Protein AF-A0A151TFJ9-F1 (afdb_monomer_lite)

Radius of gyration: 20.65 Å; chains: 1; bounding box: 41×32×60 Å

Sequence (62 aa):
EEGQQKVSWVSWEKICRPRNCGGLGIKDISTFNEALLSKWRWTLSQQKEDLWWRVLDSKYNG

Secondary structure (DSSP, 8-state):
--------PPPHHHHHS-GGGTS-----HHHHHHHHHHHHHHHHHH-TTSHHHHHHHHHHT-

Foldseek 3Di:
DDDPPDPPDDDPVQQCDDVVSNHVVDHDPVVVVVVVVVVVVVVLVVPCPDPVNVVVCVVPVD

Organism: Cajanus cajan (NCBI:txid3821)

Structure (mmCIF, N/CA/C/O backbone):
data_AF-A0A151TFJ9-F1
#
_entry.id   AF-A0A151TFJ9-F1
#
loop_
_atom_site.group_PDB
_atom_site.id
_atom_site.type_symbol
_atom_site.label_atom_id
_atom_site.label_alt_id
_atom_site.label_comp_id
_atom_site.label_asym_id
_atom_site.label_entity_id
_atom_site.label_seq_id
_atom_site.pdbx_PDB_ins_code
_atom_site.Cartn_x
_atom_site.Cartn_y
_atom_site.Cartn_z
_atom_site.occupancy
_atom_site.B_iso_or_equiv
_atom_site.auth_seq_id
_atom_site.auth_comp_id
_atom_site.auth_asym_id
_atom_site.auth_atom_id
_atom_site.pdbx_PDB_model_num
ATOM 1 N N . GLU A 1 1 ? 4.593 23.958 35.398 1.00 43.91 1 GLU A N 1
ATOM 2 C CA . GLU A 1 1 ? 4.997 23.074 34.289 1.00 43.91 1 GLU A CA 1
ATOM 3 C C . GLU A 1 1 ? 3.773 22.847 33.422 1.00 43.91 1 GLU A C 1
ATOM 5 O O . GLU A 1 1 ? 2.792 22.276 33.883 1.00 43.91 1 GLU A O 1
ATOM 10 N N . GLU A 1 2 ? 3.763 23.463 32.244 1.00 48.03 2 GLU A N 1
ATOM 11 C CA . GLU A 1 2 ? 2.623 23.453 31.328 1.00 48.03 2 GLU A CA 1
ATOM 12 C C . GLU A 1 2 ? 2.412 22.038 30.782 1.00 48.03 2 GLU A C 1
ATOM 14 O O . GLU A 1 2 ? 3.328 21.417 30.240 1.00 48.03 2 GLU A O 1
ATOM 19 N N . GLY A 1 3 ? 1.202 21.509 30.977 1.00 59.09 3 GLY A N 1
ATOM 20 C CA . GLY A 1 3 ? 0.824 20.163 30.572 1.00 59.09 3 GLY A CA 1
ATOM 21 C C . GLY A 1 3 ? 0.913 19.992 29.060 1.00 59.09 3 GLY A C 1
ATOM 22 O O . GLY A 1 3 ? -0.006 20.357 28.331 1.00 59.09 3 GLY A O 1
ATOM 23 N N . GLN A 1 4 ? 2.005 19.395 28.591 1.00 62.94 4 GLN A N 1
ATOM 24 C CA . GLN A 1 4 ? 2.122 18.910 27.222 1.00 62.94 4 GLN A CA 1
ATOM 25 C C . GLN A 1 4 ? 1.071 17.812 27.008 1.00 62.94 4 GLN A C 1
ATOM 27 O O . GLN A 1 4 ? 1.277 16.653 27.376 1.00 62.94 4 GLN A O 1
ATOM 32 N N . GLN A 1 5 ? -0.078 18.166 26.428 1.00 67.00 5 GLN A N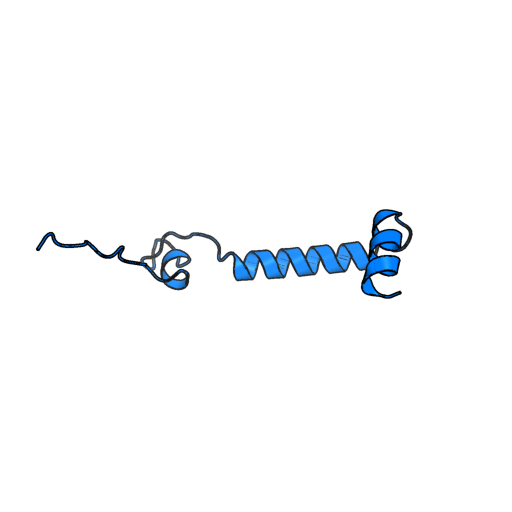 1
ATOM 33 C CA . GLN A 1 5 ? -1.046 17.182 25.953 1.00 67.00 5 GLN A CA 1
ATOM 34 C C . GLN A 1 5 ? -0.389 16.362 24.839 1.00 67.00 5 GLN A C 1
ATOM 36 O O . GLN A 1 5 ? -0.283 16.796 23.692 1.00 67.00 5 GLN A O 1
ATOM 41 N N . LYS A 1 6 ? 0.082 15.161 25.185 1.00 71.50 6 LYS A N 1
ATOM 42 C CA . LYS A 1 6 ? 0.503 14.167 24.198 1.00 71.50 6 LYS A CA 1
ATOM 43 C C . LYS A 1 6 ? -0.677 13.872 23.280 1.00 71.50 6 LYS A C 1
ATOM 45 O O . LYS A 1 6 ? -1.763 13.534 23.748 1.00 71.50 6 LYS A O 1
ATOM 50 N N . VAL A 1 7 ? -0.43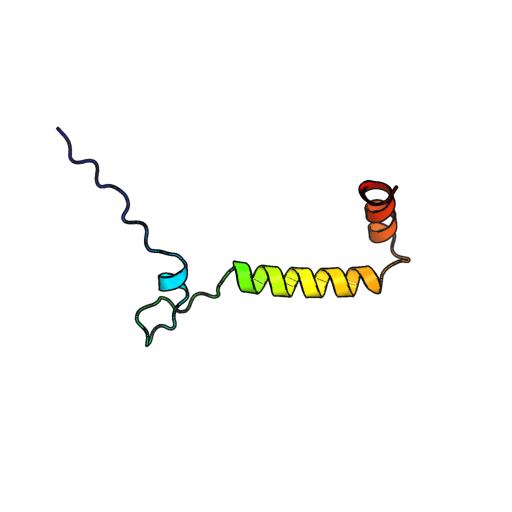7 13.963 21.976 1.00 80.00 7 VAL A N 1
ATOM 51 C CA . VAL A 1 7 ? -1.398 13.520 20.966 1.00 80.00 7 VAL A CA 1
ATOM 52 C C . VAL A 1 7 ? -1.740 12.055 21.242 1.00 80.00 7 VAL A C 1
ATOM 54 O O . VAL A 1 7 ? -0.864 11.189 21.256 1.00 80.00 7 VAL A O 1
ATOM 57 N N . SER A 1 8 ? -3.021 11.795 21.497 1.00 73.19 8 SER A N 1
ATOM 58 C CA . SER A 1 8 ? -3.565 10.447 21.636 1.00 73.19 8 SER A CA 1
ATOM 59 C C . SER A 1 8 ? -3.617 9.799 20.254 1.00 73.19 8 SER A C 1
ATOM 61 O O . SER A 1 8 ? -4.552 10.017 19.482 1.00 73.19 8 SER A O 1
ATOM 63 N N . TRP A 1 9 ? -2.579 9.040 19.909 1.00 82.19 9 TRP A N 1
ATOM 64 C CA . TRP A 1 9 ? -2.559 8.270 18.672 1.00 82.19 9 TRP A CA 1
ATOM 65 C C . TRP A 1 9 ? -3.493 7.067 18.797 1.00 82.19 9 TRP A C 1
ATOM 67 O O . TRP A 1 9 ? -3.322 6.207 19.663 1.00 82.19 9 TRP A O 1
ATOM 77 N N . VAL A 1 10 ? -4.479 6.993 17.908 1.00 85.06 10 VAL A N 1
ATOM 78 C CA . VAL A 1 10 ? -5.338 5.816 17.762 1.00 85.06 10 VAL A CA 1
ATOM 79 C C . VAL A 1 10 ? -4.690 4.871 16.754 1.00 85.06 10 VAL A C 1
ATOM 81 O O . VAL A 1 10 ? -4.178 5.314 15.727 1.00 85.06 10 VAL A O 1
ATOM 84 N N . SER A 1 11 ? -4.701 3.565 17.037 1.00 87.50 11 SER A N 1
ATOM 85 C CA . SER A 1 11 ? -4.130 2.586 16.110 1.00 87.50 11 SER A CA 1
ATOM 86 C C . SER A 1 11 ? -4.881 2.583 14.776 1.00 87.50 11 SER A C 1
ATOM 88 O O . SER A 1 11 ? -6.113 2.640 14.734 1.00 87.50 11 SER A O 1
ATOM 90 N N . TRP A 1 12 ? -4.132 2.471 13.679 1.00 89.00 12 TRP A N 1
ATOM 91 C CA . TRP A 1 12 ? -4.689 2.456 12.325 1.00 89.00 12 TRP A CA 1
ATOM 92 C C . TRP A 1 12 ? -5.697 1.319 12.116 1.00 89.00 12 TRP A C 1
ATOM 94 O O . TRP A 1 12 ? -6.744 1.507 11.500 1.00 89.00 12 TRP A O 1
ATOM 104 N N . GLU A 1 13 ? -5.440 0.166 12.734 1.00 88.12 13 GLU A N 1
ATOM 105 C CA . GLU A 1 13 ? -6.352 -0.978 12.720 1.00 88.12 13 GLU A CA 1
ATOM 106 C C . GLU A 1 13 ? -7.729 -0.630 13.311 1.00 88.12 13 GLU A C 1
ATOM 108 O O . GLU A 1 13 ? -8.755 -1.006 12.752 1.00 88.12 13 GLU A O 1
ATOM 113 N N . LYS A 1 14 ? -7.784 0.141 14.409 1.00 89.31 14 LYS A N 1
ATOM 114 C CA . LYS A 1 14 ? -9.057 0.584 15.005 1.00 89.31 14 LYS A CA 1
ATOM 115 C C . LYS A 1 14 ? -9.796 1.550 14.086 1.00 89.31 14 LYS A C 1
ATOM 117 O O . LYS A 1 14 ? -11.013 1.466 13.970 1.00 89.31 14 LYS A O 1
ATOM 122 N N . ILE A 1 15 ? -9.067 2.437 13.415 1.00 90.25 15 ILE A N 1
ATOM 123 C CA . ILE A 1 15 ? -9.623 3.406 12.464 1.00 90.25 15 ILE A CA 1
ATOM 124 C C . ILE A 1 15 ? -10.249 2.693 11.259 1.00 90.25 15 ILE A C 1
ATOM 126 O O . ILE A 1 15 ? -11.334 3.077 10.816 1.00 90.25 15 ILE A O 1
ATOM 130 N N . CYS A 1 16 ? -9.610 1.631 10.764 1.00 92.81 16 CYS A N 1
ATOM 131 C CA . CYS A 1 16 ? -10.081 0.903 9.587 1.00 92.81 16 CYS A CA 1
ATOM 132 C C . CYS A 1 16 ? -11.297 0.007 9.853 1.00 92.81 16 CYS A C 1
ATOM 134 O O . CYS A 1 16 ? -11.962 -0.433 8.914 1.00 92.81 16 CYS A O 1
ATOM 136 N N . ARG A 1 17 ? -11.629 -0.263 11.123 1.00 92.31 17 ARG A N 1
ATOM 137 C CA . ARG A 1 17 ? -12.816 -1.055 11.459 1.00 92.31 17 ARG A CA 1
ATOM 138 C C . ARG A 1 17 ? -14.089 -0.375 10.948 1.00 92.31 17 ARG A C 1
ATOM 140 O O . ARG A 1 17 ? -14.180 0.854 10.960 1.00 92.31 17 ARG A O 1
ATOM 147 N N . PRO A 1 18 ? -15.104 -1.155 10.551 1.00 90.88 18 PRO A N 1
ATOM 148 C CA . PRO A 1 18 ? -16.418 -0.631 10.215 1.00 90.88 18 PRO A CA 1
ATOM 149 C C . PRO A 1 18 ? -17.013 0.254 11.317 1.00 90.88 18 PRO A C 1
ATOM 151 O O . PRO A 1 18 ? -16.757 0.065 12.509 1.00 90.88 18 PRO A O 1
ATOM 154 N N . ARG A 1 19 ? -17.869 1.197 10.914 1.00 89.94 19 ARG A N 1
ATOM 155 C CA . ARG A 1 19 ? -18.496 2.167 11.825 1.00 89.94 19 ARG A CA 1
ATOM 156 C C . ARG A 1 19 ? -19.381 1.503 12.888 1.00 89.94 19 ARG A C 1
ATOM 158 O O . ARG A 1 19 ? -19.408 1.946 14.030 1.00 89.94 19 ARG A O 1
ATOM 165 N N . ASN A 1 20 ? -20.041 0.398 12.535 1.00 92.00 20 ASN A N 1
ATOM 166 C CA . ASN A 1 20 ? -20.818 -0.447 13.453 1.00 92.00 20 ASN A CA 1
ATOM 167 C C . ASN A 1 20 ? -19.948 -1.250 14.442 1.00 92.00 20 ASN A C 1
ATOM 169 O O . ASN A 1 20 ? -20.467 -1.747 15.435 1.00 92.00 20 ASN A O 1
ATOM 173 N N . CYS A 1 21 ? -18.641 -1.356 14.201 1.00 90.44 21 CYS A N 1
ATOM 174 C CA . CYS A 1 21 ? -17.672 -2.030 15.067 1.00 90.44 21 CYS A CA 1
ATOM 175 C C . CYS A 1 21 ? -16.768 -1.042 15.832 1.00 90.44 21 CYS A C 1
ATOM 177 O O . CYS A 1 21 ? -15.713 -1.437 16.329 1.00 90.44 21 CYS A O 1
ATOM 179 N N . GLY A 1 22 ? -17.149 0.241 15.905 1.00 86.94 22 GLY A N 1
ATOM 180 C CA . GLY A 1 22 ? -16.413 1.268 16.650 1.00 86.94 22 GLY A CA 1
ATOM 181 C C . GLY A 1 22 ? -15.187 1.851 15.937 1.00 86.94 22 GLY A C 1
ATOM 182 O O . GLY A 1 22 ? -14.370 2.495 16.591 1.00 86.94 22 GLY A O 1
ATOM 183 N N . GLY A 1 23 ? -15.042 1.632 14.625 1.00 90.69 23 GLY A N 1
ATOM 184 C CA . GLY A 1 23 ? -14.034 2.308 13.801 1.00 90.69 23 GLY A CA 1
ATOM 185 C C . GLY A 1 23 ? -14.611 3.430 12.937 1.00 90.69 23 GLY A C 1
ATOM 186 O O . GLY A 1 23 ? -15.780 3.798 13.053 1.00 90.69 23 GLY A O 1
ATOM 187 N N . LEU A 1 24 ? -13.785 3.989 12.052 1.00 90.62 24 LEU A N 1
ATOM 188 C CA . LEU A 1 24 ? -14.182 5.052 11.121 1.00 90.62 24 LEU A CA 1
ATOM 189 C C . LEU A 1 24 ? -14.600 4.514 9.743 1.00 90.62 24 LEU A C 1
ATOM 191 O O . LEU A 1 24 ? -15.106 5.274 8.921 1.00 90.62 24 LEU A O 1
ATOM 195 N N . GLY A 1 25 ? -14.426 3.214 9.488 1.00 89.44 25 GLY A N 1
ATOM 196 C CA . GLY A 1 25 ? -14.728 2.577 8.204 1.00 89.44 25 GLY A CA 1
ATOM 197 C C . GLY A 1 25 ? -13.790 3.008 7.076 1.00 89.44 25 GLY A C 1
ATOM 198 O O . GLY A 1 25 ? -14.149 2.898 5.904 1.00 89.44 25 GLY A O 1
ATOM 199 N N . ILE A 1 26 ? -12.612 3.532 7.417 1.00 90.56 26 ILE A N 1
ATOM 200 C CA . ILE A 1 26 ? -11.589 3.920 6.443 1.00 90.56 26 ILE A CA 1
ATOM 201 C C . ILE A 1 26 ? -10.956 2.651 5.866 1.00 90.56 26 ILE A C 1
ATOM 203 O O . ILE A 1 26 ? -10.770 1.661 6.568 1.00 90.56 26 ILE A O 1
ATOM 207 N N . LYS A 1 27 ? -10.636 2.658 4.569 1.00 89.06 27 LYS A N 1
ATOM 208 C CA . LYS A 1 27 ? -9.961 1.514 3.951 1.00 89.06 27 LYS A CA 1
ATOM 209 C C . LYS A 1 27 ? -8.536 1.390 4.474 1.00 89.06 27 LYS A C 1
ATOM 211 O O . LYS A 1 27 ? -7.801 2.374 4.532 1.00 89.06 27 LYS A O 1
ATOM 216 N N . ASP A 1 28 ? -8.143 0.159 4.767 1.00 91.44 28 ASP A N 1
ATOM 217 C CA . ASP A 1 28 ? -6.769 -0.155 5.118 1.00 91.44 28 ASP A CA 1
ATOM 218 C C . ASP A 1 28 ? -5.841 0.111 3.919 1.00 91.44 28 ASP A C 1
ATOM 220 O O . ASP A 1 28 ? -5.948 -0.515 2.860 1.00 91.44 28 ASP A O 1
ATOM 224 N N . ILE A 1 29 ? -4.956 1.098 4.082 1.00 91.38 29 ILE A N 1
ATOM 225 C CA . ILE A 1 29 ? -4.034 1.553 3.035 1.00 91.38 29 ILE A CA 1
ATOM 226 C C . ILE A 1 29 ? -3.041 0.454 2.662 1.00 91.38 29 ILE A C 1
ATOM 228 O O . ILE A 1 29 ? -2.705 0.328 1.489 1.00 91.38 29 ILE A O 1
ATOM 232 N N . SER A 1 30 ? -2.590 -0.354 3.623 1.00 91.38 30 SER A N 1
ATOM 233 C CA . SER A 1 30 ? -1.640 -1.440 3.368 1.00 91.38 30 SER A CA 1
ATOM 234 C C . SER A 1 30 ? -2.252 -2.469 2.418 1.00 91.38 30 SER A C 1
ATOM 236 O O . SER A 1 30 ? -1.662 -2.794 1.390 1.00 91.38 30 SER A O 1
ATOM 238 N N . THR A 1 31 ? -3.489 -2.874 2.699 1.00 91.56 31 THR A N 1
ATOM 239 C CA . THR A 1 31 ? -4.278 -3.794 1.871 1.00 91.56 31 THR A CA 1
ATOM 240 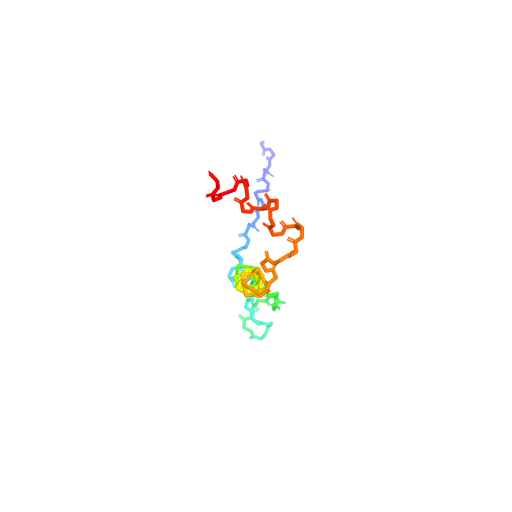C C . THR A 1 31 ? -4.532 -3.206 0.483 1.00 91.56 31 THR A C 1
ATOM 242 O O . THR A 1 31 ? -4.401 -3.884 -0.536 1.00 91.56 31 THR A O 1
ATOM 245 N N . PHE A 1 32 ? -4.879 -1.918 0.417 1.00 92.19 32 PHE A N 1
ATOM 246 C CA . PHE A 1 32 ? -5.123 -1.246 -0.856 1.00 92.19 32 PHE A CA 1
ATOM 247 C C . PHE A 1 32 ? -3.851 -1.131 -1.704 1.00 92.19 32 PHE A C 1
ATOM 249 O O . PHE A 1 32 ? -3.885 -1.394 -2.906 1.00 92.19 32 PHE A O 1
ATOM 256 N N . ASN A 1 33 ? -2.721 -0.796 -1.085 1.00 95.31 33 ASN A N 1
ATOM 257 C CA . ASN A 1 33 ? -1.428 -0.727 -1.754 1.00 95.31 33 ASN A CA 1
ATOM 258 C C . ASN A 1 33 ? -0.984 -2.096 -2.267 1.00 95.31 33 ASN A C 1
ATOM 260 O O . ASN A 1 33 ? -0.478 -2.176 -3.381 1.00 95.31 33 ASN A O 1
ATOM 264 N N . GLU A 1 34 ? -1.206 -3.175 -1.519 1.00 96.12 34 GLU A N 1
ATOM 265 C CA . GLU A 1 34 ? -0.905 -4.531 -1.985 1.00 96.12 34 GLU A CA 1
ATOM 266 C C . GLU A 1 34 ? -1.725 -4.904 -3.229 1.00 96.12 34 GLU A C 1
ATOM 268 O O . GLU A 1 34 ? -1.179 -5.404 -4.220 1.00 96.12 34 GLU A O 1
ATOM 273 N N . ALA A 1 35 ? -3.022 -4.588 -3.228 1.00 95.94 35 ALA A N 1
ATOM 274 C CA . ALA A 1 35 ? -3.881 -4.792 -4.389 1.00 95.94 35 ALA A CA 1
ATOM 275 C C . ALA A 1 35 ? -3.420 -3.953 -5.596 1.00 95.94 35 ALA A C 1
ATOM 277 O O . ALA A 1 35 ? -3.351 -4.459 -6.721 1.00 95.94 35 ALA A O 1
ATOM 278 N N . LEU A 1 36 ? -3.058 -2.685 -5.372 1.00 95.56 36 LEU A N 1
ATOM 279 C CA . LEU A 1 36 ? -2.529 -1.805 -6.414 1.00 95.56 36 LEU A CA 1
ATOM 280 C C . LEU A 1 36 ? -1.199 -2.309 -6.971 1.00 95.56 36 LEU A C 1
ATOM 282 O O . LEU A 1 36 ? -1.042 -2.353 -8.188 1.00 95.56 36 LEU A O 1
ATOM 286 N N . LEU A 1 37 ? -0.268 -2.732 -6.116 1.00 95.50 37 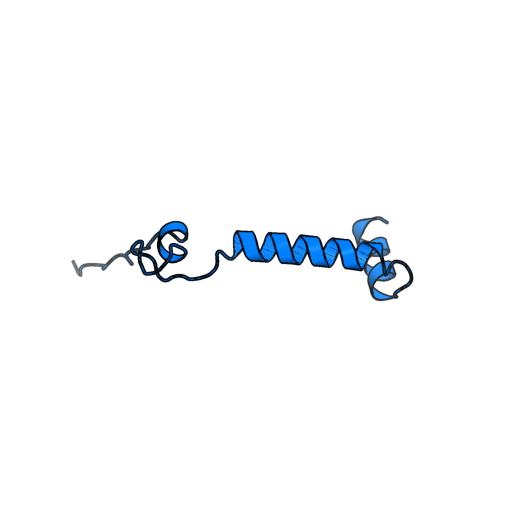LEU A N 1
ATOM 287 C CA . LEU A 1 37 ? 1.011 -3.308 -6.527 1.00 95.50 37 LEU A CA 1
ATOM 288 C C . LEU A 1 37 ? 0.809 -4.577 -7.349 1.00 95.50 37 LEU A C 1
ATOM 290 O O . LEU A 1 37 ? 1.474 -4.759 -8.363 1.00 95.50 37 LEU A O 1
ATOM 294 N N . SER A 1 38 ? -0.130 -5.433 -6.952 1.00 95.69 38 SER A N 1
ATOM 295 C CA . SER A 1 38 ? -0.466 -6.649 -7.696 1.00 95.69 38 SER A CA 1
ATOM 296 C C . SER A 1 38 ? -1.011 -6.321 -9.085 1.00 95.69 38 SER A C 1
ATOM 298 O O . SER A 1 38 ? -0.544 -6.876 -10.081 1.00 95.69 38 SER A O 1
ATOM 300 N N . LYS A 1 39 ? -1.924 -5.346 -9.178 1.00 94.62 39 LYS A N 1
ATOM 301 C CA . LYS A 1 39 ? -2.416 -4.833 -10.463 1.00 94.62 39 LYS A CA 1
ATOM 302 C C . LYS A 1 39 ? -1.282 -4.245 -11.305 1.00 94.62 39 LYS A C 1
ATOM 304 O O . LYS A 1 39 ? -1.216 -4.501 -12.501 1.00 94.62 39 LYS A O 1
ATOM 309 N N . TRP A 1 40 ? -0.387 -3.480 -10.690 1.00 91.94 40 TRP A N 1
ATOM 310 C CA . TRP A 1 40 ? 0.722 -2.831 -11.384 1.00 91.94 40 TRP A CA 1
ATOM 311 C C . TRP A 1 40 ? 1.730 -3.850 -11.923 1.00 91.94 40 TRP A C 1
ATOM 313 O O . TRP A 1 40 ? 2.118 -3.772 -13.084 1.00 91.94 40 TRP A O 1
ATOM 323 N N . ARG A 1 41 ? 2.079 -4.868 -11.125 1.00 90.38 41 ARG A N 1
ATOM 324 C CA . ARG A 1 41 ? 2.910 -6.007 -11.549 1.00 90.38 41 ARG A CA 1
ATOM 325 C C . ARG A 1 41 ? 2.281 -6.773 -12.708 1.00 90.38 41 ARG A C 1
ATOM 327 O O . ARG A 1 41 ? 2.987 -7.132 -13.646 1.00 90.38 41 ARG A O 1
ATOM 334 N N . TRP A 1 42 ? 0.969 -7.005 -12.662 1.00 91.50 42 TRP A N 1
ATOM 335 C CA . TRP A 1 42 ? 0.255 -7.640 -13.768 1.00 91.50 42 TRP A CA 1
ATOM 336 C C . TRP A 1 42 ? 0.379 -6.821 -15.055 1.00 91.50 42 TRP A C 1
ATOM 338 O O . TRP A 1 42 ? 0.778 -7.362 -16.083 1.00 91.50 42 TRP A O 1
ATOM 348 N N . THR A 1 43 ? 0.115 -5.514 -14.994 1.00 89.38 43 THR A N 1
ATOM 349 C CA . THR A 1 43 ? 0.264 -4.616 -16.149 1.00 89.38 43 THR A CA 1
ATOM 350 C C . THR A 1 43 ? 1.696 -4.608 -16.683 1.00 89.38 43 THR A C 1
ATOM 352 O O . THR A 1 43 ? 1.895 -4.738 -17.888 1.00 89.38 43 THR A O 1
ATOM 355 N N . LEU A 1 44 ? 2.693 -4.537 -15.796 1.00 86.31 44 LEU A N 1
ATOM 356 C CA . LEU A 1 44 ? 4.112 -4.584 -16.158 1.00 86.31 44 LEU A CA 1
ATOM 357 C C . LEU A 1 44 ? 4.471 -5.872 -16.917 1.00 86.31 44 LEU A C 1
ATOM 359 O O . LEU A 1 44 ? 5.253 -5.835 -17.860 1.00 86.31 44 LEU A O 1
ATOM 363 N N . SER A 1 45 ? 3.882 -7.010 -16.539 1.00 84.56 45 SER A N 1
ATOM 364 C CA . SER A 1 45 ? 4.094 -8.285 -17.236 1.00 84.56 45 SER A CA 1
ATOM 365 C C . SER A 1 45 ? 3.537 -8.288 -18.666 1.00 84.56 45 SER A C 1
ATOM 367 O O . SER A 1 45 ? 4.095 -8.954 -19.535 1.00 84.56 45 SER A O 1
ATOM 369 N N . GLN A 1 46 ? 2.458 -7.541 -18.917 1.00 88.44 46 GLN A N 1
ATOM 370 C CA . GLN A 1 46 ? 1.799 -7.469 -20.227 1.00 88.44 46 GLN A CA 1
ATOM 371 C C . GLN A 1 46 ? 2.430 -6.419 -21.157 1.00 88.44 46 GLN A C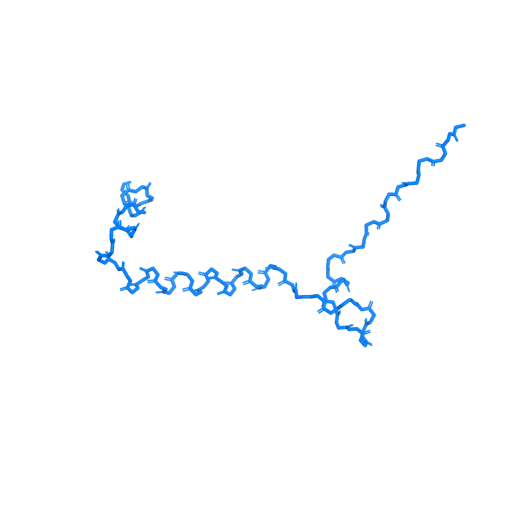 1
ATOM 373 O O . GLN A 1 46 ? 2.394 -6.577 -22.372 1.00 88.44 46 GLN A O 1
ATOM 378 N N . GLN A 1 47 ? 3.027 -5.358 -20.606 1.00 86.50 47 GLN A N 1
ATOM 379 C CA . GLN A 1 47 ? 3.541 -4.197 -21.349 1.00 86.50 47 GLN A CA 1
ATOM 380 C C . GLN A 1 47 ? 5.067 -4.216 -21.541 1.00 86.50 47 GLN A C 1
ATOM 382 O O . GLN A 1 47 ? 5.724 -3.182 -21.456 1.00 86.50 47 GLN A O 1
ATOM 387 N N . LYS A 1 48 ? 5.655 -5.388 -21.814 1.00 79.69 48 LYS A N 1
ATOM 388 C CA . LYS A 1 48 ? 7.122 -5.539 -21.953 1.00 79.69 48 LYS A CA 1
ATOM 389 C C . LYS A 1 48 ? 7.733 -4.759 -23.120 1.00 79.69 48 LYS A C 1
ATOM 391 O O . LYS A 1 48 ? 8.917 -4.441 -23.101 1.00 79.69 48 LYS A O 1
ATOM 396 N N . GLU A 1 49 ? 6.924 -4.435 -24.123 1.00 81.69 49 GLU A N 1
ATOM 397 C CA . GLU A 1 49 ? 7.379 -3.710 -25.312 1.00 81.69 49 GLU A CA 1
ATOM 398 C C . GLU A 1 49 ? 7.321 -2.186 -25.164 1.00 81.69 49 GLU A C 1
ATOM 400 O O . GLU A 1 49 ? 7.889 -1.467 -25.989 1.00 81.69 49 GLU A O 1
ATOM 405 N N . ASP A 1 50 ? 6.689 -1.679 -24.104 1.00 87.31 50 ASP A N 1
ATOM 406 C CA . ASP A 1 50 ? 6.558 -0.244 -23.899 1.00 87.31 50 ASP A CA 1
ATOM 407 C C . ASP A 1 50 ? 7.888 0.385 -23.459 1.00 87.31 50 ASP A C 1
ATOM 409 O O . ASP A 1 50 ? 8.669 -0.179 -22.688 1.00 87.31 50 ASP A O 1
ATOM 413 N N . LEU A 1 51 ? 8.131 1.625 -23.894 1.00 88.38 51 LEU A N 1
ATOM 414 C CA . LEU A 1 51 ? 9.356 2.368 -23.571 1.00 88.38 51 LEU A CA 1
ATOM 415 C C . LEU A 1 51 ? 9.605 2.482 -22.061 1.00 88.38 51 LEU A C 1
ATOM 417 O O . LEU A 1 51 ? 10.741 2.354 -21.611 1.00 88.38 51 LEU A O 1
ATOM 421 N N . TRP A 1 52 ? 8.552 2.702 -21.271 1.00 86.69 52 TRP A N 1
ATOM 422 C CA . TRP A 1 52 ? 8.671 2.835 -19.820 1.00 86.69 52 TRP A CA 1
ATOM 423 C C . TRP A 1 52 ? 9.097 1.519 -19.155 1.00 86.69 52 TRP A C 1
ATOM 425 O O . TRP A 1 52 ? 9.877 1.558 -18.205 1.00 86.69 52 TRP A O 1
ATOM 435 N N . TRP A 1 53 ? 8.655 0.369 -19.683 1.00 89.62 53 TRP A N 1
ATOM 436 C CA . TRP A 1 53 ? 9.120 -0.941 -19.234 1.00 89.62 53 TRP A CA 1
ATOM 437 C C . TRP A 1 53 ? 10.614 -1.086 -19.515 1.00 89.62 53 TRP A C 1
ATOM 439 O O . TRP A 1 53 ? 11.365 -1.434 -18.612 1.00 89.62 53 TRP A O 1
ATOM 449 N N . ARG A 1 54 ? 11.068 -0.740 -20.730 1.00 88.38 54 ARG A N 1
ATOM 450 C CA . ARG A 1 54 ? 12.482 -0.890 -21.137 1.00 88.38 54 ARG A CA 1
ATOM 451 C C . ARG A 1 54 ? 13.416 -0.030 -20.292 1.00 88.38 54 ARG A C 1
ATOM 453 O O . ARG A 1 54 ? 14.494 -0.474 -19.911 1.00 88.38 54 ARG A O 1
ATOM 460 N N . VAL A 1 55 ? 12.980 1.184 -19.958 1.00 91.38 55 VAL A N 1
ATOM 461 C CA . VAL A 1 55 ? 13.699 2.065 -19.027 1.00 91.38 55 VAL A CA 1
AT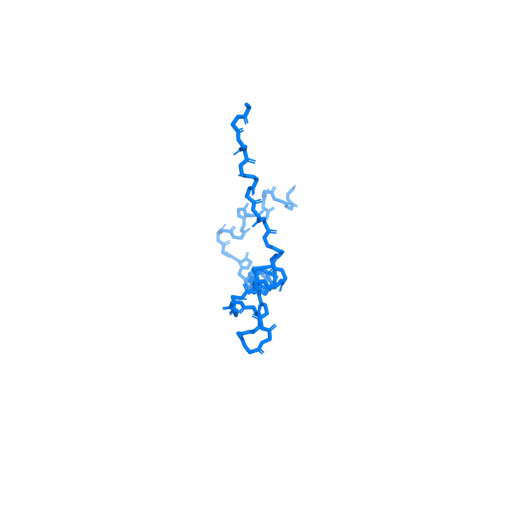OM 462 C C . VAL A 1 55 ? 13.753 1.458 -17.624 1.00 91.38 55 VAL A C 1
ATOM 464 O O . VAL A 1 55 ? 14.793 1.520 -16.969 1.00 91.38 55 VAL A O 1
ATOM 467 N N . LEU A 1 56 ? 12.649 0.876 -17.150 1.00 89.06 56 LEU A N 1
ATOM 468 C CA . LEU A 1 56 ? 12.585 0.242 -15.836 1.00 89.06 56 LEU A CA 1
ATOM 469 C C . LEU A 1 56 ? 13.504 -0.987 -15.766 1.00 89.06 56 LEU A C 1
ATOM 471 O O . LEU A 1 56 ? 14.285 -1.115 -14.829 1.00 89.06 56 LEU A O 1
ATOM 475 N N . ASP A 1 57 ? 13.453 -1.854 -16.771 1.00 86.94 57 ASP A N 1
ATOM 476 C CA . ASP A 1 57 ? 14.278 -3.056 -16.868 1.00 86.94 57 ASP A CA 1
ATOM 477 C C . ASP A 1 57 ? 15.767 -2.720 -16.944 1.00 86.94 57 ASP A C 1
ATOM 479 O O . ASP A 1 57 ? 16.539 -3.200 -16.122 1.00 86.94 57 ASP A O 1
ATOM 483 N N . SER A 1 58 ? 16.156 -1.773 -17.801 1.00 91.44 58 SER A N 1
ATOM 484 C CA . SER A 1 58 ? 17.544 -1.303 -17.873 1.00 91.44 58 SER A CA 1
ATOM 485 C C . SER A 1 58 ? 18.061 -0.728 -16.550 1.00 91.44 58 SER A C 1
ATOM 487 O O . SER A 1 58 ? 19.269 -0.723 -16.334 1.00 91.44 58 SER A O 1
ATOM 489 N N . LYS A 1 59 ? 17.186 -0.197 -15.687 1.00 92.44 59 LYS A N 1
ATOM 490 C CA . LYS A 1 59 ? 17.575 0.396 -14.402 1.00 92.44 59 LYS A CA 1
ATOM 491 C C . LYS A 1 59 ? 17.669 -0.625 -13.266 1.00 92.44 59 LYS A C 1
ATOM 493 O O . LYS A 1 59 ? 18.468 -0.422 -12.356 1.00 92.44 59 LYS A O 1
ATOM 498 N N . TYR A 1 60 ? 16.809 -1.642 -13.264 1.00 87.50 60 TYR A N 1
ATOM 499 C CA . TYR A 1 60 ? 16.635 -2.542 -12.117 1.00 87.50 60 TYR A CA 1
ATOM 500 C C . TYR A 1 60 ? 17.016 -4.004 -12.393 1.00 87.50 60 TYR A C 1
ATOM 502 O O . TYR A 1 60 ? 17.290 -4.723 -11.436 1.00 87.50 60 TYR A O 1
ATOM 510 N N . ASN A 1 61 ? 17.044 -4.431 -13.657 1.00 77.56 61 ASN A N 1
ATOM 511 C CA . ASN A 1 61 ? 17.405 -5.788 -14.089 1.00 77.56 61 ASN A CA 1
ATOM 512 C C . ASN A 1 61 ? 18.678 -5.836 -14.960 1.00 77.56 61 ASN A C 1
ATOM 514 O O . ASN A 1 61 ? 19.099 -6.932 -15.329 1.00 77.56 61 ASN A O 1
ATOM 518 N N . GLY A 1 62 ? 19.244 -4.674 -15.314 1.00 55.41 62 GLY A N 1
ATOM 519 C CA . GLY A 1 62 ? 20.505 -4.538 -16.053 1.00 55.41 62 GLY A CA 1
ATOM 520 C C . GLY A 1 62 ? 21.743 -4.765 -15.197 1.00 55.41 62 GLY A C 1
ATOM 521 O O . GLY A 1 62 ? 21.718 -4.372 -14.008 1.00 55.41 62 GLY A O 1
#

pLDDT: mean 85.68, std 11.12, range [43.91, 96.12]